Protein AF-A0A0F3PW25-F1 (afdb_monomer)

Foldseek 3Di:
DFEEPPPPGQAGAQAAQADADLVQLHHLAQRYYRRNPDDDDRHHRDYDHPVRSLVHHCDQHPSCPLHGNYPDTDPSRRVVNVVVVLVVDDPVVVVVVVVSNVSNCVVPPPPPPPDDDDDDPPPPPPDPPPDDDDDDDDDDDDDDDDDDDDDD

pLDDT: mean 71.79, std 21.56, range [29.5, 95.94]

Organism: NCBI:txid1359155

Sequence (152 aa):
MTNKNGDSGTRYAKYLEEAGTSSNAGTSLCGGKNLKTTDSNTGVEKGQVLHDFVSGTLSGGTKNWPTSSESTKENNNNAGKVAKDLTKLTPEEKTIVAGLLAKTIEGGEVVEIRAVSSTSVMVNACYDLLSEGLGVVPYACVGLGGNFVGGC

InterPro domains:
  IPR002566 Msp4/OMP-like [PF01617] (73-149)

Structure (mmCIF, N/CA/C/O backbone):
data_AF-A0A0F3PW25-F1
#
_entry.id   AF-A0A0F3PW25-F1
#
loop_
_atom_site.group_PDB
_atom_site.id
_atom_site.type_symbol
_atom_site.label_atom_id
_atom_site.label_alt_id
_atom_site.label_comp_id
_atom_site.label_asym_id
_atom_site.label_entity_id
_atom_site.label_seq_id
_atom_site.pdbx_PDB_ins_code
_atom_site.Cartn_x
_atom_site.Cartn_y
_atom_site.Cartn_z
_atom_site.occupancy
_atom_site.B_iso_or_equiv
_atom_site.auth_seq_id
_atom_site.auth_comp_id
_atom_site.auth_asym_id
_atom_site.auth_atom_id
_atom_site.pdbx_PDB_model_num
ATOM 1 N N . MET A 1 1 ? -3.968 5.828 -3.657 1.00 89.44 1 MET A N 1
ATOM 2 C CA . MET A 1 1 ? -3.458 5.124 -4.869 1.00 89.44 1 MET A CA 1
ATOM 3 C C . MET A 1 1 ? -1.930 5.144 -4.864 1.00 89.44 1 MET A C 1
ATOM 5 O O . MET A 1 1 ? -1.390 6.163 -4.443 1.00 89.44 1 MET A O 1
ATOM 9 N N . THR A 1 2 ? -1.232 4.077 -5.283 1.00 94.44 2 THR A N 1
ATOM 10 C CA . THR A 1 2 ? 0.244 4.077 -5.412 1.00 94.44 2 THR A CA 1
ATOM 11 C C . THR A 1 2 ? 0.717 5.030 -6.502 1.00 94.44 2 THR A C 1
ATOM 13 O O . THR A 1 2 ? -0.035 5.383 -7.409 1.00 94.44 2 THR A O 1
ATOM 16 N N . ASN A 1 3 ? 1.976 5.454 -6.409 1.00 94.88 3 ASN A N 1
ATOM 17 C CA . ASN A 1 3 ? 2.563 6.489 -7.253 1.00 94.88 3 ASN A CA 1
ATOM 18 C C . ASN A 1 3 ? 3.778 5.981 -8.038 1.00 94.88 3 ASN A C 1
ATOM 20 O O . ASN A 1 3 ? 4.379 4.949 -7.721 1.00 94.88 3 ASN A O 1
ATOM 24 N N . LYS A 1 4 ? 4.143 6.728 -9.079 1.00 94.75 4 LYS A N 1
ATOM 25 C CA . LYS A 1 4 ? 5.371 6.510 -9.849 1.00 94.75 4 LYS A CA 1
ATOM 26 C C . LYS A 1 4 ? 6.564 7.194 -9.177 1.00 94.75 4 LYS A C 1
ATOM 28 O O . LYS A 1 4 ? 6.390 8.003 -8.263 1.00 94.75 4 LYS A O 1
ATOM 33 N N . ASN A 1 5 ? 7.773 6.884 -9.638 1.00 91.19 5 ASN A N 1
ATOM 34 C CA . ASN A 1 5 ? 8.981 7.571 -9.188 1.00 91.19 5 ASN A CA 1
ATOM 35 C C . ASN A 1 5 ? 9.117 8.954 -9.853 1.00 91.19 5 ASN A C 1
ATOM 37 O O . ASN A 1 5 ? 9.846 9.113 -10.829 1.00 91.19 5 ASN A O 1
ATOM 41 N N . GLY A 1 6 ? 8.362 9.940 -9.365 1.00 85.12 6 GLY A N 1
ATOM 42 C CA . GLY A 1 6 ? 8.292 11.268 -9.986 1.00 85.12 6 GLY A CA 1
ATOM 43 C C . GLY A 1 6 ? 7.625 11.259 -11.369 1.00 85.12 6 GLY A C 1
ATOM 44 O O . GLY A 1 6 ? 7.041 10.255 -11.784 1.00 85.12 6 GLY A O 1
ATOM 45 N N . ASP A 1 7 ? 7.717 12.386 -12.077 1.00 80.31 7 ASP A N 1
ATOM 46 C CA . ASP A 1 7 ? 6.982 12.623 -13.331 1.00 80.31 7 ASP A CA 1
ATOM 47 C C . ASP A 1 7 ? 7.490 11.773 -14.505 1.00 80.31 7 ASP A C 1
ATOM 49 O O . ASP A 1 7 ? 6.708 11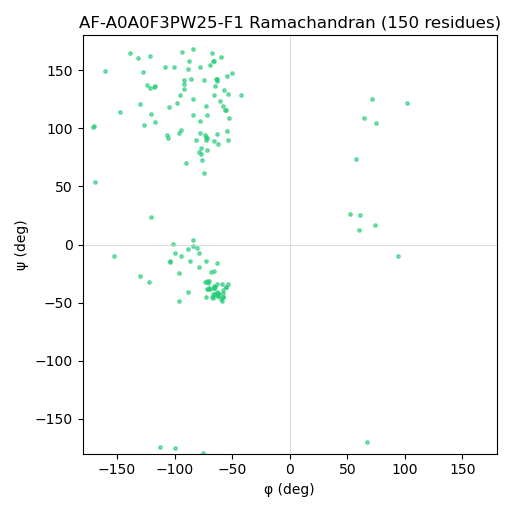.342 -15.352 1.00 80.31 7 ASP A O 1
ATOM 53 N N . SER A 1 8 ? 8.789 11.465 -14.524 1.00 78.75 8 SER A N 1
ATOM 54 C CA . SER A 1 8 ? 9.421 10.626 -15.553 1.00 78.75 8 SER A CA 1
ATOM 55 C C . SER A 1 8 ? 9.196 9.126 -15.341 1.00 78.75 8 SER A C 1
ATOM 57 O O . SER A 1 8 ? 9.586 8.314 -16.180 1.00 78.75 8 SER A O 1
ATOM 59 N N . GLY A 1 9 ? 8.600 8.732 -14.212 1.00 83.12 9 GLY A N 1
ATOM 60 C CA . GLY A 1 9 ? 8.294 7.339 -13.935 1.00 83.12 9 GLY A CA 1
ATOM 61 C C . GLY A 1 9 ? 7.267 6.791 -14.928 1.00 83.12 9 GLY A C 1
ATOM 62 O O . GLY A 1 9 ? 6.244 7.410 -15.221 1.00 83.12 9 GLY A O 1
ATOM 63 N N . THR A 1 10 ? 7.504 5.585 -15.428 1.00 90.38 10 THR A N 1
ATOM 64 C CA . THR A 1 10 ? 6.596 4.894 -16.358 1.00 90.38 10 THR A CA 1
ATOM 65 C C . THR A 1 10 ? 5.663 3.921 -15.640 1.00 90.38 10 THR A C 1
ATOM 67 O O . THR A 1 10 ? 4.563 3.673 -16.130 1.00 90.38 10 THR A O 1
ATOM 70 N N . ARG A 1 11 ? 6.055 3.416 -14.460 1.00 94.88 11 ARG A N 1
ATOM 71 C CA . ARG A 1 11 ? 5.311 2.401 -13.695 1.00 94.88 11 ARG A CA 1
ATOM 72 C C . ARG A 1 11 ? 5.055 2.822 -12.253 1.00 94.88 11 ARG A C 1
ATOM 74 O O . ARG A 1 11 ? 5.856 3.530 -11.639 1.00 94.88 11 ARG A O 1
ATOM 81 N N . TYR A 1 12 ? 3.936 2.363 -11.714 1.00 95.94 12 TYR A N 1
ATOM 82 C CA . TYR A 1 12 ? 3.510 2.607 -10.341 1.00 95.94 12 TYR A CA 1
ATOM 83 C C . TYR A 1 12 ? 4.075 1.554 -9.388 1.00 95.94 12 TYR A C 1
ATOM 85 O O . TYR A 1 12 ? 4.411 0.441 -9.801 1.00 95.94 12 TYR A O 1
ATOM 93 N N . ALA A 1 13 ? 4.154 1.905 -8.104 1.00 95.94 13 ALA A N 1
ATOM 94 C CA . ALA A 1 13 ? 4.544 0.959 -7.067 1.00 95.94 13 ALA A CA 1
ATOM 95 C C . ALA A 1 13 ? 3.529 -0.187 -6.957 1.00 95.94 13 ALA A C 1
ATOM 97 O O . ALA A 1 13 ? 2.318 0.049 -7.035 1.00 95.94 13 ALA A O 1
ATOM 98 N N . LYS A 1 14 ? 4.026 -1.397 -6.703 1.00 95.00 14 LYS A N 1
ATOM 99 C CA . LYS A 1 14 ? 3.211 -2.541 -6.281 1.00 95.00 14 LYS A CA 1
ATOM 100 C C . LYS A 1 14 ? 3.141 -2.615 -4.753 1.00 95.00 14 LYS A C 1
ATOM 102 O O . LYS A 1 14 ? 4.169 -2.532 -4.094 1.00 95.00 14 LYS A O 1
ATOM 107 N N . TYR A 1 15 ? 1.964 -2.817 -4.187 1.00 94.44 15 TYR A N 1
ATOM 108 C CA . TYR A 1 15 ? 1.797 -3.137 -2.779 1.00 94.44 15 TYR A CA 1
ATOM 109 C C . TYR A 1 15 ? 2.397 -4.502 -2.461 1.00 94.44 15 TYR A C 1
ATOM 111 O O . TYR A 1 15 ? 2.129 -5.492 -3.147 1.00 94.44 15 TYR A O 1
ATOM 119 N N . LEU A 1 16 ? 3.241 -4.520 -1.438 1.00 93.88 16 LEU A N 1
ATOM 120 C CA . LEU A 1 16 ? 3.939 -5.693 -0.935 1.00 93.88 16 LEU A CA 1
ATOM 121 C C . LEU A 1 16 ? 3.792 -5.757 0.585 1.00 93.88 16 LEU A C 1
ATOM 123 O O . LEU A 1 16 ? 3.521 -4.749 1.246 1.00 93.88 16 LEU A O 1
ATOM 127 N N . GLU A 1 17 ? 4.013 -6.945 1.139 1.00 92.00 17 GLU A N 1
ATOM 128 C CA . GLU A 1 17 ? 4.129 -7.120 2.585 1.00 92.00 17 GLU A CA 1
ATOM 129 C C . GLU A 1 17 ? 5.436 -6.546 3.138 1.00 92.00 17 GLU A C 1
ATOM 131 O O . GLU A 1 17 ? 5.485 -6.099 4.280 1.00 92.00 17 GLU A O 1
ATOM 136 N N . GLU A 1 18 ? 6.491 -6.576 2.329 1.00 92.19 18 GLU A N 1
ATOM 137 C CA . GLU A 1 18 ? 7.817 -6.091 2.687 1.00 92.19 18 GLU A CA 1
ATOM 138 C C . GLU A 1 18 ? 8.014 -4.633 2.261 1.00 92.19 18 GLU A C 1
ATOM 140 O O . GLU A 1 18 ? 7.271 -4.088 1.438 1.00 92.19 18 GLU A O 1
ATOM 145 N N . ALA A 1 19 ? 9.062 -4.008 2.797 1.00 92.94 19 ALA A N 1
ATOM 146 C CA . ALA A 1 19 ? 9.474 -2.668 2.401 1.00 92.94 19 ALA A CA 1
ATOM 147 C C . ALA A 1 19 ? 9.696 -2.550 0.883 1.00 92.94 19 ALA A C 1
ATOM 149 O O . ALA A 1 19 ? 10.201 -3.465 0.212 1.00 92.94 19 ALA A O 1
ATOM 150 N N . GLY A 1 20 ? 9.370 -1.378 0.343 1.00 93.19 20 GLY A N 1
ATOM 151 C CA . GLY A 1 20 ? 9.738 -1.033 -1.017 1.00 93.19 20 GLY A CA 1
ATOM 152 C C . GLY A 1 20 ? 11.252 -0.954 -1.170 1.00 93.19 20 GLY A C 1
ATOM 153 O O . GLY A 1 20 ? 11.965 -0.469 -0.293 1.00 93.19 20 GLY A O 1
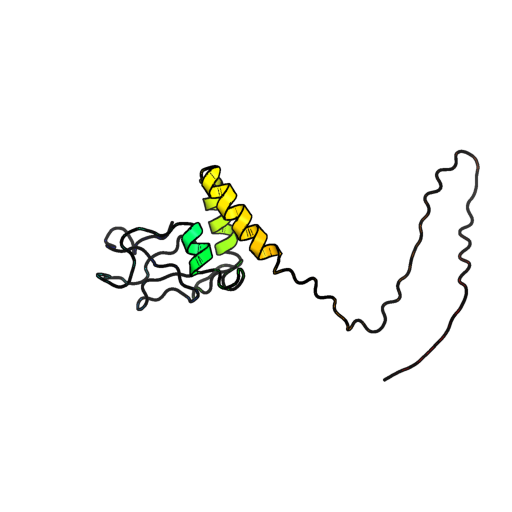ATOM 154 N N . THR A 1 21 ? 11.763 -1.396 -2.314 1.00 92.81 21 THR A N 1
ATOM 155 C CA . THR A 1 21 ? 13.173 -1.236 -2.688 1.00 92.81 21 THR A CA 1
ATOM 156 C C . THR A 1 21 ? 13.299 -0.859 -4.159 1.00 92.81 21 THR A C 1
ATOM 158 O O . THR A 1 21 ? 12.376 -1.038 -4.959 1.00 92.81 21 THR A O 1
ATOM 161 N N . SER A 1 22 ? 14.477 -0.376 -4.549 1.00 90.88 22 SER A N 1
ATOM 162 C CA . SER A 1 22 ? 14.815 -0.142 -5.957 1.00 90.88 22 SER A CA 1
ATOM 163 C C . SER A 1 22 ? 14.840 -1.429 -6.796 1.00 90.88 22 SER A C 1
ATOM 165 O O . SER A 1 22 ? 14.769 -1.351 -8.022 1.00 90.88 22 SER A O 1
ATOM 167 N N . SER A 1 23 ? 14.894 -2.605 -6.161 1.00 91.88 23 SER A N 1
ATOM 168 C CA . SER A 1 23 ? 14.885 -3.906 -6.838 1.00 91.88 23 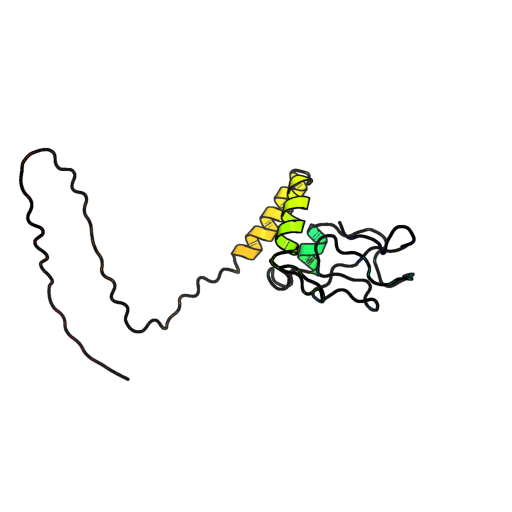SER A CA 1
ATOM 169 C C . SER A 1 23 ? 13.476 -4.440 -7.082 1.00 91.88 23 SER A C 1
ATOM 171 O O . SER A 1 23 ? 13.216 -4.987 -8.150 1.00 91.88 23 SER A O 1
ATOM 173 N N . ASN A 1 24 ? 12.566 -4.288 -6.113 1.00 93.31 24 ASN A N 1
ATOM 174 C CA . ASN A 1 24 ? 11.218 -4.869 -6.179 1.00 93.31 24 ASN A CA 1
ATOM 175 C C . ASN A 1 24 ? 10.147 -3.910 -6.726 1.00 93.31 24 ASN A C 1
ATOM 177 O O . ASN A 1 24 ? 9.032 -4.355 -6.986 1.00 93.31 24 ASN A O 1
ATOM 181 N N . ALA A 1 25 ? 10.476 -2.620 -6.899 1.00 93.81 25 ALA A N 1
ATOM 182 C CA . ALA A 1 25 ? 9.560 -1.587 -7.392 1.00 93.81 25 ALA A CA 1
ATOM 183 C C . ALA A 1 25 ? 8.227 -1.511 -6.613 1.00 93.81 25 ALA A C 1
ATOM 185 O O . ALA A 1 25 ? 7.193 -1.102 -7.149 1.00 93.81 25 ALA A O 1
ATOM 186 N N . GLY A 1 26 ? 8.237 -1.936 -5.350 1.00 94.25 26 GLY A N 1
ATOM 187 C CA . GLY A 1 26 ? 7.050 -2.036 -4.517 1.00 94.25 26 GLY A CA 1
ATOM 188 C C . GLY A 1 26 ? 7.030 -1.057 -3.354 1.00 94.25 26 GLY A C 1
ATOM 189 O O . GLY A 1 26 ? 7.884 -0.178 -3.248 1.00 94.25 26 GLY A O 1
ATOM 190 N N . THR A 1 27 ? 6.025 -1.203 -2.496 1.00 95.06 27 THR A N 1
ATOM 191 C CA . THR A 1 27 ? 5.866 -0.441 -1.259 1.00 95.06 27 THR A CA 1
ATOM 192 C C . THR A 1 27 ? 4.917 -1.143 -0.284 1.00 95.06 27 THR A C 1
ATOM 194 O O . THR A 1 27 ? 3.956 -1.792 -0.688 1.00 95.06 27 THR A O 1
ATOM 197 N N . SER A 1 28 ? 5.160 -0.956 1.006 1.00 94.38 28 SER A N 1
ATOM 198 C CA . SER A 1 28 ? 4.262 -1.281 2.122 1.00 94.38 28 SER A CA 1
ATOM 199 C C . SER A 1 28 ? 3.541 -0.038 2.675 1.00 94.38 28 SER A C 1
ATOM 201 O O . SER A 1 28 ? 2.785 -0.118 3.646 1.00 94.38 28 SER A O 1
ATOM 203 N N . LEU A 1 29 ? 3.790 1.138 2.091 1.00 94.62 29 LEU A N 1
ATOM 204 C CA . LEU A 1 29 ? 3.193 2.412 2.483 1.00 94.62 29 LEU A CA 1
ATOM 205 C C . LEU A 1 29 ? 1.968 2.714 1.619 1.00 94.62 29 LEU A C 1
ATOM 207 O O . LEU A 1 29 ? 2.068 2.749 0.394 1.00 94.62 29 LEU A O 1
ATOM 211 N N . CYS A 1 30 ? 0.833 3.034 2.237 1.00 92.75 30 CYS A N 1
ATOM 212 C CA . CYS A 1 30 ? -0.363 3.502 1.546 1.00 92.75 30 CYS A CA 1
ATOM 213 C C . CYS A 1 30 ? -0.047 4.766 0.731 1.00 92.75 30 CYS A C 1
ATOM 215 O O . CYS A 1 30 ? 0.364 5.803 1.263 1.00 92.75 30 CYS A O 1
ATOM 217 N N . GLY A 1 31 ? -0.231 4.667 -0.586 1.00 92.94 31 GLY A N 1
ATOM 218 C CA . GLY A 1 31 ? 0.133 5.718 -1.534 1.00 92.94 31 GLY A CA 1
ATOM 219 C C . GLY A 1 31 ? 1.637 5.863 -1.782 1.00 92.94 31 GLY A C 1
ATOM 220 O O . GLY A 1 31 ? 2.075 6.890 -2.307 1.00 92.94 31 GLY A O 1
ATOM 221 N N . GLY A 1 32 ? 2.431 4.857 -1.416 1.00 94.00 32 GLY A N 1
ATOM 222 C CA . GLY A 1 32 ? 3.863 4.802 -1.674 1.00 94.00 32 GLY A CA 1
ATOM 223 C C . GLY A 1 32 ? 4.195 4.854 -3.166 1.00 94.00 32 GLY A C 1
ATOM 224 O O . GLY A 1 32 ? 3.348 4.632 -4.038 1.00 94.00 32 GLY A O 1
ATOM 225 N N . LYS A 1 33 ? 5.448 5.200 -3.456 1.00 94.31 33 LYS A N 1
ATOM 226 C CA . LYS A 1 33 ? 5.957 5.394 -4.81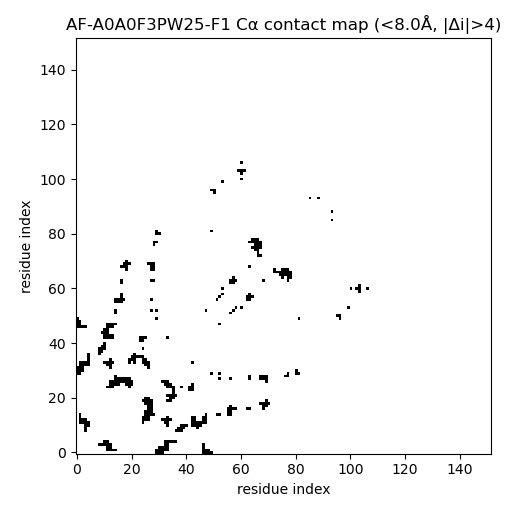6 1.00 94.31 33 LYS A CA 1
ATOM 227 C C . LYS A 1 33 ? 6.893 4.265 -5.220 1.00 94.31 33 LYS A C 1
ATOM 229 O O . LYS A 1 33 ? 7.552 3.673 -4.373 1.00 94.31 33 LYS A O 1
ATOM 234 N N . ASN A 1 34 ? 6.974 4.012 -6.521 1.00 94.94 34 ASN A N 1
ATOM 235 C CA . ASN A 1 34 ? 7.969 3.104 -7.069 1.00 94.94 34 ASN A CA 1
ATOM 236 C C . ASN A 1 34 ? 9.369 3.645 -6.730 1.00 94.94 34 ASN A C 1
ATOM 238 O O . ASN A 1 34 ? 9.669 4.793 -7.046 1.00 94.94 34 ASN A O 1
ATOM 242 N N . LEU A 1 35 ? 10.204 2.855 -6.054 1.00 90.81 35 LEU A N 1
ATOM 243 C CA . LEU A 1 35 ? 11.557 3.277 -5.668 1.00 90.81 35 LEU A CA 1
ATOM 244 C C . LEU A 1 35 ? 12.612 2.975 -6.737 1.00 90.81 35 LEU A C 1
ATOM 246 O O . LEU A 1 35 ? 13.776 3.342 -6.583 1.00 90.81 35 LEU A O 1
ATOM 250 N N . LYS A 1 36 ? 12.228 2.319 -7.833 1.00 91.38 36 LYS A N 1
ATOM 251 C CA . LYS A 1 36 ? 13.112 2.047 -8.960 1.00 91.38 36 LYS A CA 1
ATOM 252 C C . LYS A 1 36 ? 13.150 3.264 -9.886 1.00 91.38 36 LYS A C 1
ATOM 254 O O . LYS A 1 36 ? 12.114 3.767 -10.314 1.00 91.38 36 LYS A O 1
ATOM 259 N N . THR A 1 37 ? 14.347 3.782 -10.164 1.00 85.25 37 THR A N 1
ATOM 260 C CA . THR A 1 37 ? 14.546 4.993 -10.989 1.00 85.25 37 THR A CA 1
ATOM 261 C C . THR A 1 37 ? 14.145 4.774 -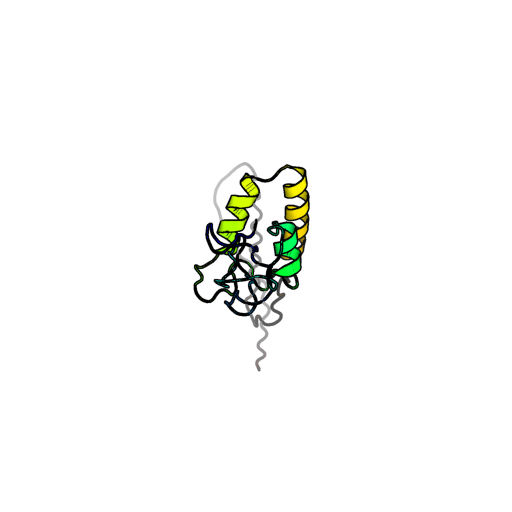12.442 1.00 85.25 37 THR A C 1
ATOM 263 O O . THR A 1 37 ? 13.481 5.613 -13.041 1.00 85.25 37 THR A O 1
ATOM 266 N N . THR A 1 38 ? 14.507 3.619 -12.998 1.00 87.38 38 THR A N 1
ATOM 267 C CA . THR A 1 38 ? 14.143 3.223 -14.358 1.00 87.38 38 THR A CA 1
ATOM 268 C C . THR A 1 38 ? 13.477 1.864 -14.285 1.00 87.38 38 THR A C 1
ATOM 270 O O . THR A 1 38 ? 14.135 0.843 -14.085 1.00 87.38 38 THR A O 1
ATOM 273 N N . ASP A 1 39 ? 12.154 1.858 -14.397 1.00 89.94 39 ASP A N 1
ATOM 274 C CA . ASP A 1 39 ? 11.363 0.642 -14.300 1.00 89.94 39 ASP A CA 1
ATOM 275 C C . ASP A 1 39 ? 10.567 0.394 -15.575 1.00 89.94 39 ASP A C 1
ATOM 277 O O . ASP A 1 39 ? 9.639 1.127 -15.897 1.00 89.94 39 ASP A O 1
ATOM 281 N N . SER A 1 40 ? 10.916 -0.659 -16.304 1.00 88.62 40 SER A N 1
ATOM 282 C CA . SER A 1 40 ? 10.201 -1.069 -17.510 1.00 88.62 40 SER A CA 1
ATOM 283 C C . SER A 1 40 ? 9.300 -2.284 -17.294 1.00 88.62 40 SER A C 1
ATOM 285 O O . SER A 1 40 ? 8.434 -2.525 -18.132 1.00 88.62 40 SER A O 1
ATOM 287 N N . ASN A 1 41 ? 9.448 -3.027 -16.189 1.00 91.50 41 ASN A N 1
ATOM 288 C CA . ASN A 1 41 ? 8.844 -4.360 -16.071 1.00 91.50 41 ASN A CA 1
ATOM 289 C C . ASN A 1 41 ? 8.502 -4.849 -14.654 1.00 91.50 41 ASN A C 1
ATOM 291 O O . ASN A 1 41 ? 7.878 -5.898 -14.536 1.00 91.50 41 ASN A O 1
ATOM 295 N N . THR A 1 42 ? 8.930 -4.173 -13.589 1.00 94.19 42 THR A N 1
ATOM 296 C CA . THR A 1 42 ? 8.826 -4.713 -12.222 1.00 94.19 42 THR A CA 1
ATOM 297 C C . THR A 1 42 ? 7.576 -4.202 -11.509 1.00 94.19 42 THR A C 1
ATOM 299 O O . THR A 1 42 ? 6.813 -4.982 -10.942 1.00 94.19 42 THR A O 1
ATOM 302 N N . GLY A 1 43 ? 7.343 -2.892 -11.562 1.00 94.12 43 GLY A N 1
ATOM 303 C CA . GLY A 1 43 ? 6.141 -2.245 -11.059 1.00 94.12 43 GLY A CA 1
ATOM 304 C C . GLY A 1 43 ? 4.930 -2.459 -11.968 1.00 94.12 43 GLY A C 1
ATOM 305 O O . GLY A 1 43 ? 4.987 -3.094 -13.027 1.00 94.12 43 GLY A O 1
ATOM 306 N N . VAL A 1 44 ? 3.804 -1.881 -11.569 1.00 95.31 44 VAL A N 1
ATOM 307 C CA . VAL A 1 44 ? 2.500 -2.089 -12.217 1.00 95.31 44 VAL A CA 1
ATOM 308 C C . VAL A 1 44 ? 2.125 -0.934 -13.153 1.00 95.31 44 VAL A C 1
ATOM 310 O O . VAL A 1 44 ? 2.569 0.201 -12.982 1.00 95.31 44 VAL A O 1
ATOM 313 N N . GLU A 1 45 ? 1.308 -1.217 -14.172 1.00 93.56 45 GLU A N 1
ATOM 314 C CA . GLU A 1 45 ? 0.907 -0.228 -15.200 1.00 93.56 45 GLU A CA 1
ATOM 315 C C . GLU A 1 45 ? -0.098 0.790 -14.692 1.00 93.56 45 GLU A C 1
ATOM 317 O O . GLU A 1 45 ? -0.092 1.945 -15.113 1.00 93.56 45 GLU A O 1
ATOM 322 N N . LYS A 1 46 ? -0.956 0.358 -13.771 1.00 94.12 46 LYS A N 1
ATOM 323 C CA . LYS A 1 46 ? -1.969 1.183 -13.125 1.00 94.12 46 LYS A CA 1
ATOM 324 C C . LYS A 1 46 ? -1.665 1.232 -11.639 1.00 94.12 46 LYS A C 1
ATOM 326 O O . LYS A 1 46 ? -1.329 0.208 -11.049 1.00 94.12 46 LYS A O 1
ATOM 331 N N . GLY A 1 47 ? -1.768 2.418 -11.048 1.00 93.38 47 GLY A N 1
ATOM 332 C CA . GLY A 1 47 ? -1.575 2.568 -9.612 1.00 93.38 47 GLY A CA 1
ATOM 333 C C . GLY A 1 47 ? -2.634 1.795 -8.837 1.00 93.38 47 GLY A C 1
ATOM 334 O O . GLY A 1 47 ? -3.804 1.750 -9.215 1.00 93.38 47 GLY A O 1
ATOM 335 N N . GLN A 1 48 ? -2.195 1.182 -7.751 1.00 93.19 48 GLN A N 1
ATOM 336 C CA . GLN A 1 48 ? -3.012 0.328 -6.910 1.00 93.19 48 GLN A CA 1
ATOM 337 C C . GLN A 1 48 ? -3.766 1.145 -5.865 1.00 93.19 48 GLN A C 1
ATOM 339 O O . GLN A 1 48 ? -3.248 2.131 -5.328 1.00 93.19 48 GLN A O 1
ATOM 344 N N . VAL A 1 49 ? -5.003 0.759 -5.583 1.00 89.44 49 VAL A N 1
ATOM 345 C CA . VAL A 1 49 ? -5.934 1.498 -4.717 1.00 89.44 49 VAL A CA 1
ATOM 346 C C . VAL A 1 49 ? -5.986 0.903 -3.309 1.00 89.44 49 VAL A C 1
ATOM 348 O O . VAL A 1 49 ? -5.202 0.023 -2.962 1.00 89.44 49 VAL A O 1
ATOM 351 N N . LEU A 1 50 ? -6.868 1.419 -2.449 1.00 86.38 50 LEU A N 1
ATOM 352 C CA . LEU A 1 50 ? -6.913 1.011 -1.043 1.00 86.38 50 LEU A CA 1
ATOM 353 C C . LEU A 1 50 ? -7.276 -0.474 -0.860 1.00 86.38 50 LEU A C 1
ATOM 355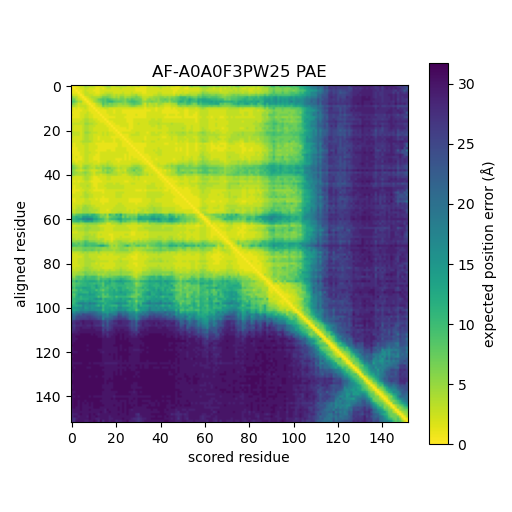 O O . LEU A 1 50 ? -6.728 -1.123 0.023 1.00 86.38 50 LEU A O 1
ATOM 359 N N . HIS A 1 51 ? -8.122 -1.037 -1.726 1.00 83.69 51 HIS A N 1
ATOM 360 C CA . HIS A 1 51 ? -8.394 -2.479 -1.742 1.00 83.69 51 HIS A CA 1
ATOM 361 C C . HIS A 1 51 ? -7.114 -3.308 -1.962 1.00 83.69 51 HIS A C 1
ATOM 363 O O . HIS A 1 51 ? -6.849 -4.265 -1.234 1.00 83.69 51 HIS A O 1
ATOM 369 N N . ASP A 1 52 ? -6.279 -2.900 -2.919 1.00 89.81 52 ASP A N 1
ATOM 370 C CA . ASP A 1 52 ? -5.026 -3.591 -3.223 1.00 89.81 52 ASP A CA 1
ATOM 371 C C . ASP A 1 52 ? -4.040 -3.503 -2.054 1.00 89.81 52 ASP A C 1
ATOM 373 O O . ASP A 1 52 ? -3.366 -4.484 -1.756 1.00 89.81 52 ASP A O 1
ATOM 377 N N . PHE A 1 53 ? -4.000 -2.363 -1.354 1.00 89.12 53 PHE A N 1
ATOM 378 C CA . PHE A 1 53 ? -3.211 -2.196 -0.129 1.00 89.12 53 PHE A CA 1
ATOM 379 C C . PHE A 1 53 ? -3.623 -3.207 0.941 1.00 89.12 53 PHE A C 1
ATOM 381 O O . PHE A 1 53 ? -2.774 -3.896 1.502 1.00 89.12 53 PHE A O 1
ATOM 388 N N . VAL A 1 54 ? -4.925 -3.346 1.199 1.00 84.69 54 VAL A N 1
ATOM 389 C CA . VAL A 1 54 ? -5.404 -4.333 2.173 1.00 84.69 54 VAL A CA 1
ATOM 390 C C . VAL A 1 54 ? -4.989 -5.743 1.750 1.00 84.69 54 VAL A C 1
ATOM 392 O O . VAL A 1 54 ? -4.445 -6.484 2.560 1.00 84.69 54 VAL A O 1
ATOM 395 N N . SER A 1 55 ? -5.181 -6.099 0.479 1.00 85.50 55 SER A N 1
ATOM 396 C CA . SER A 1 55 ? -4.876 -7.451 -0.006 1.00 85.50 55 SER A CA 1
ATOM 397 C C . SER A 1 55 ? -3.378 -7.781 -0.069 1.00 85.50 55 SER A C 1
ATOM 399 O O . SER A 1 55 ? -2.990 -8.913 0.200 1.00 85.50 55 SER A O 1
ATOM 401 N N . GLY A 1 56 ? -2.538 -6.813 -0.445 1.00 87.00 56 GLY A N 1
ATOM 402 C CA . GLY A 1 56 ? -1.129 -7.032 -0.780 1.00 87.00 56 GLY A CA 1
ATOM 403 C C . GLY A 1 56 ? -0.144 -6.589 0.297 1.00 87.00 56 GLY A C 1
ATOM 404 O O . GLY A 1 56 ? 1.020 -6.977 0.242 1.00 87.00 56 GLY A O 1
ATOM 405 N N . THR A 1 57 ? -0.591 -5.785 1.264 1.00 89.50 57 THR A N 1
ATOM 406 C CA . THR A 1 57 ? 0.265 -5.205 2.308 1.00 89.50 57 THR A CA 1
ATOM 407 C C . THR A 1 57 ? -0.199 -5.569 3.717 1.00 89.50 57 THR A C 1
ATOM 409 O O . THR A 1 57 ? 0.645 -5.758 4.597 1.00 89.50 57 THR A O 1
ATOM 412 N N . LEU A 1 58 ? -1.504 -5.733 3.960 1.00 84.31 58 LEU A N 1
ATOM 413 C CA . LEU A 1 58 ? -2.028 -6.180 5.256 1.00 84.31 58 LEU A CA 1
ATOM 414 C C . LEU A 1 58 ? -2.135 -7.711 5.306 1.00 84.31 58 LEU A C 1
ATOM 416 O O . LEU A 1 58 ? -3.227 -8.273 5.335 1.00 84.31 58 LEU A O 1
ATOM 420 N N . SER A 1 59 ? -0.986 -8.395 5.342 1.00 74.06 59 SER A N 1
ATOM 421 C CA . SER A 1 59 ? -0.928 -9.850 5.552 1.00 74.06 59 SER A CA 1
ATOM 422 C C . SER A 1 59 ? -1.646 -10.227 6.849 1.00 74.06 59 SER A C 1
ATOM 424 O O . SER A 1 59 ? -1.270 -9.744 7.922 1.00 74.06 59 SER A O 1
ATOM 426 N N . GLY A 1 60 ? -2.736 -10.994 6.748 1.00 64.88 60 GLY A N 1
ATOM 427 C CA . GLY A 1 60 ? -3.583 -11.350 7.895 1.00 64.88 60 GLY A CA 1
ATOM 428 C C . GLY A 1 60 ? -4.218 -10.156 8.627 1.00 64.88 60 GLY A C 1
ATOM 429 O O . GLY A 1 60 ? -4.737 -10.329 9.722 1.00 64.88 60 GLY A O 1
ATOM 430 N N . GLY A 1 61 ? -4.176 -8.951 8.046 1.00 66.88 61 GLY A N 1
ATOM 431 C CA . GLY A 1 61 ? -4.769 -7.737 8.604 1.00 66.88 61 GLY A CA 1
ATOM 432 C C . GLY A 1 61 ? -3.848 -6.834 9.437 1.00 66.88 61 GLY A C 1
ATOM 433 O O . GLY A 1 61 ? -4.248 -5.709 9.721 1.00 66.88 61 GLY A O 1
ATOM 434 N N . THR A 1 62 ? -2.628 -7.252 9.806 1.00 73.50 62 THR A N 1
ATOM 435 C CA . THR A 1 62 ? -1.852 -6.537 10.853 1.00 73.50 62 THR A CA 1
ATOM 436 C C . THR A 1 62 ? -0.408 -6.171 10.497 1.00 73.50 62 THR A C 1
ATOM 438 O O . THR A 1 62 ? 0.091 -5.169 10.998 1.00 73.50 62 THR A O 1
ATOM 441 N N . LYS A 1 63 ? 0.273 -6.902 9.603 1.00 82.94 63 LYS A N 1
ATOM 442 C CA . LYS A 1 63 ? 1.738 -6.784 9.384 1.00 82.94 63 LYS A CA 1
ATOM 443 C C . LYS A 1 63 ? 2.262 -5.367 9.082 1.00 82.94 63 LYS A C 1
ATOM 445 O O . LYS A 1 63 ? 3.361 -5.022 9.496 1.00 82.94 63 LYS A O 1
ATOM 450 N N . ASN A 1 64 ? 1.488 -4.543 8.379 1.00 88.62 64 ASN A N 1
ATOM 451 C CA . ASN A 1 64 ? 1.852 -3.164 8.018 1.00 88.62 64 ASN A CA 1
ATOM 452 C C . ASN A 1 64 ? 0.861 -2.131 8.576 1.00 88.62 64 ASN A C 1
ATOM 454 O O . ASN A 1 64 ? 0.706 -1.031 8.032 1.00 88.62 64 ASN A O 1
ATOM 458 N N . TRP A 1 65 ? 0.162 -2.496 9.650 1.00 88.12 65 TRP A N 1
ATOM 459 C CA . TRP A 1 65 ? -0.800 -1.647 10.333 1.00 88.12 65 TRP A CA 1
ATOM 460 C C . TRP A 1 65 ? -0.406 -1.456 11.804 1.00 88.12 65 TRP A C 1
ATOM 462 O O . TRP A 1 65 ? -0.058 -2.430 12.464 1.00 88.12 65 TRP A O 1
ATOM 472 N N . PRO A 1 66 ? -0.451 -0.227 12.356 1.00 88.25 66 PRO A N 1
ATOM 473 C CA . PRO A 1 66 ? -0.725 1.062 11.703 1.00 88.25 66 PRO A CA 1
ATOM 474 C C . PRO A 1 66 ? 0.489 1.663 10.973 1.00 88.25 66 PRO A C 1
ATOM 476 O O . PRO A 1 66 ? 0.374 2.734 10.370 1.00 88.25 66 PRO A O 1
ATOM 479 N N . THR A 1 67 ? 1.652 1.014 11.049 1.00 90.31 67 THR A N 1
ATOM 480 C CA . THR A 1 67 ? 2.930 1.525 10.536 1.00 90.31 67 THR A CA 1
ATOM 481 C C . THR A 1 67 ? 3.470 0.606 9.441 1.00 90.31 67 THR A C 1
ATOM 483 O O . THR A 1 67 ? 3.461 -0.611 9.595 1.00 90.31 67 THR A O 1
ATOM 486 N N . SER A 1 68 ? 3.957 1.180 8.340 1.00 92.81 68 SER A N 1
ATOM 487 C CA . SER A 1 68 ? 4.549 0.434 7.222 1.00 92.81 68 SER A CA 1
ATOM 488 C C . SER A 1 68 ? 5.873 -0.244 7.590 1.00 92.81 68 SER A C 1
ATOM 490 O O . SER A 1 68 ? 6.566 0.182 8.516 1.00 92.81 68 SER A O 1
ATOM 492 N N . SER A 1 69 ? 6.323 -1.181 6.763 1.00 92.31 69 SER A N 1
ATOM 493 C CA . SER A 1 69 ? 7.654 -1.789 6.869 1.00 92.31 69 SER A CA 1
ATOM 494 C C . SER A 1 69 ? 8.772 -0.991 6.188 1.00 92.31 69 SER A C 1
ATOM 496 O O . SER A 1 69 ? 9.926 -1.389 6.294 1.00 92.31 69 SER A O 1
ATOM 498 N N . GLU A 1 70 ? 8.470 0.149 5.552 1.00 91.50 70 GLU A N 1
ATOM 499 C CA . GLU A 1 70 ? 9.469 1.013 4.898 1.00 91.50 70 GLU A CA 1
ATOM 500 C C . GLU A 1 70 ? 10.674 1.361 5.790 1.00 91.50 70 GLU A C 1
ATOM 502 O O . GLU A 1 70 ? 10.551 1.517 7.008 1.00 91.50 70 GLU A O 1
ATOM 507 N N . SER A 1 71 ? 11.841 1.528 5.162 1.00 84.19 71 SER A N 1
ATOM 508 C CA . SER A 1 71 ? 13.101 1.849 5.849 1.00 84.19 71 SER A CA 1
ATOM 509 C C . SER A 1 71 ? 13.060 3.209 6.548 1.00 84.19 71 SER A C 1
ATOM 511 O O . SER A 1 71 ? 13.524 3.346 7.677 1.00 84.19 71 SER A O 1
ATOM 513 N N . THR A 1 72 ? 12.460 4.208 5.901 1.00 82.81 72 THR A N 1
ATOM 514 C CA . THR A 1 72 ? 12.194 5.533 6.469 1.00 82.81 72 THR A CA 1
ATOM 515 C C . THR A 1 72 ? 10.704 5.658 6.765 1.00 82.81 72 THR A C 1
ATOM 517 O O . THR A 1 72 ? 9.913 5.996 5.880 1.00 82.81 72 THR A O 1
ATOM 520 N N . LYS A 1 73 ? 10.313 5.358 8.005 1.00 84.75 73 LYS A N 1
ATOM 521 C CA . LYS A 1 73 ? 8.917 5.377 8.452 1.00 84.75 73 LYS A CA 1
ATOM 522 C C . LYS A 1 73 ? 8.719 6.293 9.649 1.00 84.75 73 LYS A C 1
ATOM 524 O O . LYS A 1 73 ? 9.506 6.292 10.588 1.00 84.75 73 LYS A O 1
ATOM 529 N N . GLU A 1 74 ? 7.631 7.045 9.601 1.00 87.62 74 GLU A N 1
ATOM 530 C CA . GLU A 1 74 ? 7.078 7.730 10.763 1.00 87.62 74 GLU A CA 1
ATOM 531 C C . GLU A 1 74 ? 6.102 6.789 11.475 1.00 87.62 74 GLU A C 1
ATOM 533 O O . GLU A 1 74 ? 5.459 5.951 10.831 1.00 87.62 74 GLU A O 1
ATOM 538 N N . ASN A 1 75 ? 5.959 6.942 12.792 1.00 86.12 75 ASN A N 1
ATOM 539 C CA . ASN A 1 75 ? 4.974 6.178 13.553 1.00 86.12 75 ASN A CA 1
ATOM 540 C C . ASN A 1 75 ? 3.568 6.403 12.983 1.00 86.12 75 ASN A C 1
ATOM 542 O O . ASN A 1 75 ? 3.153 7.540 12.758 1.00 86.12 75 ASN A O 1
ATOM 546 N N . ASN A 1 76 ? 2.824 5.313 12.785 1.00 85.44 76 ASN A N 1
ATOM 547 C CA . ASN A 1 76 ? 1.440 5.316 12.300 1.00 85.44 76 ASN A CA 1
ATOM 548 C C . ASN A 1 76 ? 1.257 5.938 10.901 1.00 85.44 76 ASN A C 1
ATOM 550 O O . ASN A 1 76 ? 0.174 6.429 10.567 1.00 85.44 76 ASN A O 1
ATOM 554 N N . ASN A 1 77 ? 2.300 5.934 10.066 1.00 90.19 77 ASN A N 1
ATOM 555 C CA . ASN A 1 77 ? 2.254 6.541 8.736 1.00 90.19 77 ASN A CA 1
ATOM 556 C C . ASN A 1 77 ? 1.147 5.962 7.833 1.00 90.19 77 ASN A C 1
ATOM 558 O O . ASN A 1 77 ? 0.476 6.726 7.136 1.00 90.19 77 ASN A O 1
ATOM 562 N N . ASN A 1 78 ? 0.902 4.649 7.875 1.00 90.00 78 ASN A N 1
ATOM 563 C CA . ASN A 1 78 ? -0.178 4.015 7.122 1.00 90.00 78 ASN A CA 1
ATOM 564 C C . ASN A 1 78 ? -1.543 4.447 7.651 1.00 90.00 78 ASN A C 1
ATOM 566 O O . ASN A 1 78 ? -2.382 4.847 6.849 1.00 90.00 78 ASN A O 1
ATOM 570 N N . ALA A 1 79 ? -1.750 4.476 8.969 1.00 88.31 79 ALA A N 1
ATOM 571 C CA . ALA A 1 79 ? -3.003 4.965 9.545 1.00 88.31 79 ALA A CA 1
ATOM 572 C C . ALA A 1 79 ? -3.307 6.415 9.128 1.00 88.31 79 ALA A C 1
ATOM 574 O O . ALA A 1 79 ? -4.415 6.713 8.678 1.00 88.31 79 ALA A O 1
ATOM 575 N N . GLY A 1 80 ? -2.313 7.307 9.177 1.00 86.44 80 GLY A N 1
ATOM 576 C CA . GLY A 1 80 ? -2.479 8.700 8.750 1.00 86.44 80 GLY A CA 1
ATOM 577 C C . GLY A 1 80 ? -2.768 8.855 7.251 1.00 86.44 80 GLY A C 1
ATOM 578 O O . GLY A 1 80 ? -3.551 9.721 6.854 1.00 86.44 80 GLY A O 1
ATOM 579 N N . LYS A 1 81 ? -2.156 8.024 6.398 1.00 89.31 81 LYS A N 1
ATOM 580 C CA . LYS A 1 81 ? -2.387 8.027 4.942 1.00 89.31 81 LYS A CA 1
ATOM 581 C C . LYS A 1 81 ? -3.750 7.441 4.582 1.00 89.31 81 LYS A C 1
ATOM 583 O O . LYS A 1 81 ? -4.475 8.057 3.807 1.00 89.31 81 LYS A O 1
ATOM 588 N N . VAL A 1 82 ? -4.122 6.316 5.190 1.00 86.12 82 VAL A N 1
ATOM 589 C CA . VAL A 1 82 ? -5.429 5.677 4.996 1.00 86.12 82 VAL A CA 1
ATOM 590 C C . VAL A 1 82 ? -6.550 6.604 5.458 1.00 86.12 82 VAL A C 1
ATOM 592 O O . VAL A 1 82 ? -7.500 6.797 4.710 1.00 86.12 82 VAL A O 1
ATOM 595 N N . ALA A 1 83 ? -6.425 7.268 6.612 1.00 84.50 83 ALA A N 1
ATOM 596 C CA . ALA A 1 83 ? -7.423 8.236 7.077 1.00 84.50 83 ALA A CA 1
ATOM 597 C C . ALA A 1 83 ? -7.639 9.386 6.077 1.00 84.50 83 ALA A C 1
ATOM 599 O O . ALA A 1 83 ? -8.775 9.773 5.800 1.00 84.50 83 ALA A O 1
ATOM 600 N N . LYS A 1 84 ? -6.557 9.903 5.482 1.00 82.69 84 LYS A N 1
ATOM 601 C CA . LYS A 1 84 ? -6.641 10.933 4.435 1.00 82.69 84 LYS A CA 1
ATOM 602 C C . LYS A 1 84 ? -7.335 10.408 3.179 1.00 82.69 84 LYS A C 1
ATOM 604 O O . LYS A 1 84 ? -8.185 11.107 2.631 1.00 82.69 84 LYS A O 1
ATOM 609 N N . ASP A 1 85 ? -7.013 9.198 2.739 1.00 80.12 85 ASP A N 1
ATOM 610 C CA . ASP A 1 85 ? -7.624 8.618 1.541 1.00 80.12 85 ASP A CA 1
ATOM 611 C C . ASP A 1 85 ? -9.110 8.285 1.772 1.00 80.12 85 ASP A C 1
ATOM 613 O O . ASP A 1 85 ? -9.931 8.609 0.918 1.00 80.12 85 ASP A O 1
ATOM 617 N N . LEU A 1 86 ? -9.493 7.791 2.956 1.00 79.00 86 LEU A N 1
ATOM 618 C CA . LEU A 1 86 ? -10.886 7.503 3.333 1.00 79.00 86 LEU A CA 1
ATOM 619 C C . LEU A 1 86 ? -11.814 8.714 3.186 1.00 79.00 86 LEU A C 1
ATOM 621 O O . LEU A 1 86 ? -12.960 8.565 2.765 1.00 79.00 86 LEU A O 1
ATOM 625 N N . THR A 1 87 ? -11.334 9.923 3.488 1.00 76.88 87 THR A N 1
ATOM 626 C CA . THR A 1 87 ? -12.147 11.143 3.320 1.00 76.88 87 THR A CA 1
ATOM 627 C C . THR A 1 87 ? -12.482 11.456 1.861 1.00 76.88 87 THR A C 1
ATOM 629 O O . THR A 1 87 ? -13.485 12.116 1.601 1.00 76.88 87 THR A O 1
ATOM 632 N N . LYS A 1 88 ? -11.689 10.945 0.914 1.00 75.50 88 LYS A N 1
ATOM 633 C CA . LYS A 1 88 ? -11.813 11.205 -0.527 1.00 75.50 88 LYS A CA 1
ATOM 634 C C . LYS A 1 88 ? -12.529 10.093 -1.298 1.00 75.50 88 LYS A C 1
ATOM 636 O O . LYS A 1 88 ? -12.782 10.267 -2.484 1.00 75.50 88 LYS A O 1
ATOM 641 N N . LEU A 1 89 ? -12.830 8.968 -0.647 1.00 71.38 89 LEU A N 1
ATOM 642 C CA . LEU A 1 89 ? -13.478 7.815 -1.275 1.00 71.38 89 LEU A CA 1
ATOM 643 C C . LEU A 1 89 ? -14.985 8.006 -1.466 1.00 71.38 89 LEU A C 1
ATOM 645 O O . LEU A 1 89 ? -15.658 8.692 -0.680 1.00 71.38 89 LEU A O 1
ATOM 649 N N . THR A 1 90 ? -15.509 7.312 -2.475 1.00 75.44 90 THR A N 1
ATOM 650 C CA . THR A 1 90 ? -16.950 7.138 -2.692 1.00 75.44 90 THR A CA 1
ATOM 651 C C . THR A 1 90 ? -17.584 6.287 -1.573 1.00 75.44 90 THR A C 1
ATOM 653 O O . THR A 1 90 ? -16.876 5.559 -0.866 1.00 75.44 90 THR A O 1
ATOM 656 N N . PRO A 1 91 ? -18.906 6.383 -1.339 1.00 75.25 91 PRO A N 1
ATOM 657 C CA . PRO A 1 91 ? -19.600 5.585 -0.320 1.00 75.25 91 PRO A CA 1
ATOM 658 C C . PRO A 1 91 ? -19.413 4.064 -0.470 1.00 75.25 91 PRO A C 1
ATOM 660 O O . PRO A 1 91 ? -19.273 3.351 0.530 1.00 75.25 91 PRO A O 1
ATOM 663 N N . GLU A 1 92 ? -19.354 3.560 -1.700 1.00 69.69 92 GLU A N 1
ATOM 664 C CA . GLU A 1 92 ? -19.155 2.142 -2.009 1.00 69.69 92 GLU A CA 1
ATOM 665 C C . GLU A 1 92 ? -17.755 1.672 -1.586 1.00 69.69 92 G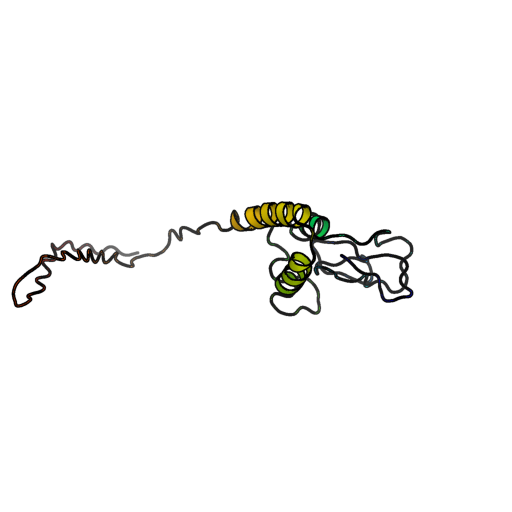LU A C 1
ATOM 667 O O . GLU A 1 92 ? -17.606 0.663 -0.893 1.00 69.69 92 GLU A O 1
ATOM 672 N N . GLU A 1 93 ? -16.722 2.448 -1.920 1.00 65.88 93 GLU A N 1
ATOM 673 C CA . GLU A 1 93 ? -15.336 2.158 -1.536 1.00 65.88 93 GLU A CA 1
ATOM 674 C C . GLU A 1 93 ? -15.134 2.242 -0.017 1.00 65.88 93 GLU A C 1
ATOM 676 O O . GLU A 1 93 ? -14.405 1.432 0.560 1.00 65.88 93 GLU A O 1
ATOM 681 N N . LYS A 1 94 ? -15.820 3.178 0.655 1.00 69.06 94 LYS A N 1
ATOM 682 C CA . LYS A 1 94 ? -15.816 3.285 2.124 1.00 69.06 94 LYS A CA 1
ATOM 683 C C . LYS A 1 94 ? -16.377 2.031 2.787 1.00 69.06 94 LYS A C 1
ATOM 685 O O . LYS A 1 94 ? -15.787 1.559 3.754 1.00 69.06 94 LYS A O 1
ATOM 690 N N . THR A 1 95 ? -17.472 1.478 2.268 1.00 68.50 95 THR A N 1
ATOM 691 C CA . THR A 1 95 ? -18.109 0.270 2.822 1.00 68.50 95 THR A CA 1
ATOM 692 C C . THR A 1 95 ? -17.197 -0.954 2.712 1.00 68.50 95 THR A C 1
ATOM 694 O O . THR A 1 95 ? -17.045 -1.702 3.678 1.00 68.50 95 THR A O 1
ATOM 697 N N . ILE A 1 96 ? -16.525 -1.130 1.571 1.00 65.25 96 ILE A N 1
ATOM 698 C CA . ILE A 1 96 ? -15.578 -2.237 1.352 1.00 65.25 96 ILE A CA 1
ATOM 699 C C . ILE A 1 96 ? -14.400 -2.139 2.327 1.00 65.25 96 ILE A C 1
ATOM 701 O O . ILE A 1 96 ? -14.014 -3.125 2.955 1.00 65.25 96 ILE A O 1
ATOM 705 N N . VAL A 1 97 ? -13.850 -0.937 2.500 1.00 63.91 97 VAL A N 1
ATOM 706 C CA . VAL A 1 97 ? -12.708 -0.703 3.391 1.00 63.91 97 VAL A CA 1
ATOM 707 C C . VAL A 1 97 ? -13.110 -0.829 4.857 1.00 63.91 97 VAL A C 1
ATOM 709 O O . VAL A 1 97 ? -12.356 -1.400 5.636 1.00 63.91 97 VAL A O 1
ATOM 712 N N . ALA A 1 98 ? -14.300 -0.362 5.238 1.00 66.25 98 ALA A N 1
ATOM 713 C CA . ALA A 1 98 ? -14.827 -0.544 6.585 1.00 66.25 98 ALA A CA 1
ATOM 714 C C . ALA A 1 98 ? -15.028 -2.029 6.918 1.00 66.25 98 ALA A C 1
ATOM 716 O O . ALA A 1 98 ? -14.639 -2.451 8.001 1.00 66.25 98 ALA A O 1
ATOM 717 N N . GLY A 1 99 ? -15.550 -2.838 5.989 1.00 63.91 99 GLY A N 1
ATOM 718 C CA . GLY A 1 99 ? -15.679 -4.290 6.175 1.00 63.91 99 GLY A CA 1
ATOM 719 C C . GLY A 1 99 ? -14.329 -5.007 6.275 1.00 63.91 99 GLY A C 1
ATOM 720 O O . GLY A 1 99 ? -14.151 -5.913 7.087 1.00 63.91 99 GLY A O 1
ATOM 721 N N . LEU A 1 100 ? -13.339 -4.562 5.502 1.00 64.69 100 LEU A N 1
ATOM 722 C CA . LEU A 1 100 ? -11.979 -5.096 5.560 1.00 64.69 100 LEU A CA 1
ATOM 723 C C . LEU A 1 100 ? -11.229 -4.683 6.841 1.00 64.69 100 LEU A C 1
ATOM 725 O O . LEU A 1 100 ? -10.530 -5.509 7.421 1.00 64.69 100 LEU A O 1
ATOM 729 N N . LEU A 1 101 ? -11.406 -3.448 7.322 1.00 61.16 101 LEU A N 1
ATOM 730 C CA . LEU A 1 101 ? -10.887 -2.986 8.616 1.00 61.16 101 LEU A CA 1
ATOM 731 C C . LEU A 1 101 ? -11.636 -3.628 9.793 1.00 61.16 101 LEU A C 1
ATOM 733 O O . LEU A 1 101 ? -11.017 -3.940 10.806 1.00 61.16 101 LEU A O 1
ATOM 737 N N . ALA A 1 102 ? -12.933 -3.909 9.665 1.00 60.81 102 ALA A N 1
ATOM 738 C CA . ALA A 1 102 ? -13.676 -4.682 10.660 1.00 60.81 102 ALA A CA 1
ATOM 739 C C . ALA A 1 102 ? -13.062 -6.083 10.847 1.00 60.81 102 ALA A C 1
ATOM 741 O O . ALA A 1 102 ? -12.951 -6.586 11.958 1.00 60.81 102 ALA A O 1
ATOM 742 N N . LYS A 1 103 ? -12.527 -6.676 9.778 1.00 53.72 103 LYS A N 1
ATOM 743 C CA . LYS A 1 103 ? -11.781 -7.936 9.873 1.00 53.72 103 LYS A CA 1
ATOM 744 C C . LYS A 1 103 ? -10.440 -7.801 10.613 1.00 53.72 103 LYS A C 1
ATOM 746 O O . LYS A 1 103 ? -9.947 -8.775 11.166 1.00 53.72 103 LYS A O 1
ATOM 751 N N . THR A 1 104 ? -9.857 -6.599 10.671 1.00 53.41 104 THR A N 1
ATOM 752 C CA . THR A 1 104 ? -8.633 -6.327 11.454 1.00 53.41 104 THR A CA 1
ATOM 753 C C . THR A 1 104 ? -8.890 -6.142 12.954 1.00 53.41 104 THR A C 1
ATOM 755 O O . THR A 1 104 ? -7.967 -6.332 13.740 1.00 53.41 104 THR A O 1
ATOM 758 N N . ILE A 1 105 ? -10.129 -5.842 13.372 1.00 50.06 105 ILE A N 1
ATOM 759 C CA . ILE A 1 105 ? -10.528 -5.821 14.795 1.00 50.06 105 ILE A CA 1
ATOM 760 C C . ILE A 1 105 ? -10.971 -7.198 15.317 1.00 50.06 105 ILE A C 1
ATOM 762 O O . ILE A 1 105 ? -10.966 -7.392 16.526 1.00 50.06 105 ILE A O 1
ATOM 766 N N . GLU A 1 106 ? -11.231 -8.185 14.449 1.00 50.41 106 GLU A N 1
ATOM 767 C CA . GLU A 1 106 ? -11.350 -9.600 14.863 1.00 50.41 106 GLU A CA 1
ATOM 768 C C . GLU A 1 106 ? -9.995 -10.237 15.233 1.00 50.41 106 GLU A C 1
ATOM 770 O O . GLU A 1 106 ? -9.958 -11.279 15.877 1.00 50.41 106 GLU A O 1
ATOM 775 N N . GLY A 1 107 ? -8.875 -9.587 14.885 1.00 48.41 107 GLY A N 1
ATOM 776 C CA . GLY A 1 107 ? -7.531 -9.918 15.377 1.00 48.41 107 GLY A CA 1
ATOM 777 C C . GLY A 1 107 ? -7.192 -9.286 16.732 1.00 48.41 107 GLY A C 1
ATOM 778 O O . GLY A 1 107 ? -6.070 -9.431 17.214 1.00 48.41 107 GLY A O 1
ATOM 779 N N . GLY A 1 108 ? -8.144 -8.583 17.353 1.00 46.09 108 GLY A N 1
ATOM 780 C CA . GLY A 1 108 ? -8.129 -8.340 18.785 1.00 46.09 108 GLY A CA 1
ATOM 781 C C . GLY A 1 108 ? -8.555 -9.615 19.493 1.00 46.09 108 GLY A C 1
ATOM 782 O O . GLY A 1 108 ? -9.667 -9.689 20.010 1.00 46.09 108 GLY A O 1
ATOM 783 N N . GLU A 1 109 ? -7.681 -10.623 19.518 1.00 42.19 109 GLU A N 1
ATOM 784 C CA . GLU A 1 109 ? -7.742 -11.588 20.604 1.00 42.19 109 GLU A CA 1
ATOM 785 C C . GLU A 1 109 ? -7.716 -10.750 21.882 1.00 42.19 109 GLU A C 1
ATOM 787 O O . GLU A 1 109 ? -6.724 -10.090 22.206 1.00 42.19 109 GLU A O 1
ATOM 792 N N . VAL A 1 110 ? -8.857 -10.704 22.571 1.00 43.06 110 VAL A N 1
ATOM 793 C CA . VAL A 1 110 ? -8.861 -10.478 24.005 1.00 43.06 110 VAL A CA 1
ATOM 794 C C . VAL A 1 110 ? -7.936 -11.559 24.514 1.00 43.06 110 VAL A C 1
ATOM 796 O O . VAL A 1 110 ? -8.332 -12.718 24.614 1.00 43.06 110 VAL A O 1
ATOM 799 N N . VAL A 1 111 ? -6.679 -11.200 24.754 1.00 40.69 111 VAL A N 1
ATOM 800 C CA . VAL A 1 111 ? -5.812 -12.052 25.537 1.00 40.69 111 VAL A CA 1
ATOM 801 C C . VAL A 1 111 ? -6.485 -12.074 26.901 1.00 40.69 111 VAL A C 1
ATOM 803 O O . VAL A 1 111 ? -6.320 -11.169 27.720 1.00 40.69 111 VAL A O 1
ATOM 806 N N . GLU A 1 112 ? -7.305 -13.101 27.124 1.00 47.56 112 GLU A N 1
ATOM 807 C CA . GLU A 1 112 ? -7.478 -13.692 28.436 1.00 47.56 112 GLU A CA 1
ATOM 808 C C . GLU A 1 112 ? -6.053 -14.025 28.879 1.00 47.56 112 GLU A C 1
ATOM 810 O O . GLU A 1 112 ? -5.505 -15.083 28.564 1.00 47.56 112 GLU A O 1
ATOM 815 N N . ILE A 1 113 ? -5.394 -13.082 29.557 1.00 42.06 113 ILE A N 1
ATOM 816 C CA . ILE A 1 113 ? -4.158 -13.377 30.264 1.00 42.06 113 ILE A CA 1
ATOM 817 C C . ILE A 1 113 ? -4.573 -14.327 31.386 1.00 42.06 113 ILE A C 1
ATOM 819 O O . ILE A 1 113 ? -4.881 -13.916 32.504 1.00 42.06 113 ILE A O 1
ATOM 823 N N . ARG A 1 114 ? -4.573 -15.631 31.098 1.00 54.56 114 ARG A N 1
ATOM 824 C CA . ARG A 1 114 ? -4.551 -16.696 32.102 1.00 54.56 114 ARG A CA 1
ATOM 825 C C . ARG A 1 114 ? -3.151 -16.792 32.691 1.00 54.56 114 ARG A C 1
ATOM 827 O O . ARG A 1 114 ? -2.466 -17.793 32.541 1.00 54.56 114 ARG A O 1
ATOM 834 N N . ALA A 1 115 ? -2.724 -15.705 33.317 1.00 52.09 115 ALA A N 1
ATOM 835 C CA . ALA A 1 115 ? -1.594 -15.639 34.230 1.00 52.09 115 ALA A CA 1
ATOM 836 C C . ALA A 1 115 ? -1.593 -14.275 34.933 1.00 52.09 115 ALA A C 1
ATOM 838 O O . ALA A 1 115 ? -0.599 -13.557 34.918 1.00 52.09 115 ALA A O 1
ATOM 839 N N . VAL A 1 116 ? -2.707 -13.896 35.559 1.00 39.91 116 VAL A N 1
ATOM 840 C CA . VAL A 1 116 ? -2.616 -12.976 36.694 1.00 39.91 116 VAL A CA 1
ATOM 841 C C . VAL A 1 116 ? -2.852 -13.814 37.931 1.00 39.91 116 VAL A C 1
ATOM 843 O O . VAL A 1 116 ? -3.980 -14.062 38.352 1.00 39.91 116 VAL A O 1
ATOM 846 N N . SER A 1 117 ? -1.742 -14.311 38.475 1.00 46.44 117 SER A N 1
ATOM 847 C CA . SER A 1 117 ? -1.704 -14.703 39.872 1.00 46.44 117 SER A CA 1
ATOM 848 C C . SER A 1 117 ? -2.125 -13.482 40.688 1.00 46.44 117 SER A C 1
ATOM 850 O O . SER A 1 117 ? -1.462 -12.449 40.668 1.00 46.44 117 SER A O 1
ATOM 852 N N . SER A 1 118 ? -3.260 -13.628 41.366 1.00 44.84 118 SER A N 1
ATOM 853 C CA . SER A 1 118 ? -3.672 -12.831 42.518 1.00 44.84 118 SER A CA 1
ATOM 854 C C . SER A 1 118 ? -3.764 -11.315 42.306 1.00 44.84 118 SER A C 1
ATOM 856 O O . SER A 1 118 ? -3.011 -10.544 42.891 1.00 44.84 118 SER A O 1
ATOM 858 N N . THR A 1 119 ? -4.790 -10.857 41.594 1.00 47.19 119 THR A N 1
ATOM 859 C CA . THR A 1 119 ? -5.430 -9.586 41.965 1.00 47.19 119 THR A CA 1
ATOM 860 C C . THR A 1 119 ? -6.861 -9.898 42.347 1.00 47.19 119 THR A C 1
ATOM 862 O O . THR A 1 119 ? -7.684 -10.248 41.503 1.00 47.19 119 THR A O 1
ATOM 865 N N . SER A 1 120 ? -7.112 -9.862 43.651 1.00 46.19 120 SER A N 1
ATOM 866 C CA . SER A 1 120 ? -8.421 -10.004 44.269 1.00 46.19 120 SER A CA 1
ATOM 867 C C . SER A 1 120 ? -9.477 -9.211 43.500 1.00 46.19 120 SER A C 1
ATOM 869 O O . SER A 1 120 ? -9.326 -8.018 43.240 1.00 46.19 120 SER A O 1
ATOM 871 N N . VAL A 1 121 ? -10.579 -9.875 43.154 1.00 39.06 121 VAL A N 1
ATOM 872 C CA . VAL A 1 121 ? -11.771 -9.180 42.678 1.00 39.06 121 VAL A CA 1
ATOM 873 C C . VAL A 1 121 ? -12.393 -8.510 43.901 1.00 39.06 121 VAL A C 1
ATOM 875 O O . VAL A 1 121 ? -13.130 -9.139 44.657 1.00 39.06 121 VAL A O 1
ATOM 878 N N . MET A 1 122 ? -12.070 -7.239 44.143 1.00 49.91 122 MET A N 1
ATOM 879 C CA . MET A 1 122 ? -12.902 -6.414 45.016 1.00 49.91 122 MET A CA 1
ATOM 880 C C . MET A 1 122 ? -14.184 -6.095 44.255 1.00 49.91 122 MET A C 1
ATOM 882 O O . MET A 1 122 ? -14.252 -5.142 43.481 1.00 49.91 122 MET A O 1
ATOM 886 N N . VAL A 1 123 ? -15.204 -6.927 44.457 1.00 40.25 123 VAL A N 1
ATOM 887 C CA . VAL A 1 123 ? -16.565 -6.619 44.028 1.00 40.25 123 VAL A CA 1
ATOM 888 C C . VAL A 1 123 ? -17.088 -5.545 44.975 1.00 40.25 123 VAL A C 1
ATOM 890 O O . VAL A 1 123 ? -17.641 -5.854 46.027 1.00 40.25 123 VAL A O 1
ATOM 893 N N . ASN A 1 124 ? -16.888 -4.273 44.635 1.00 41.59 124 ASN A N 1
ATOM 894 C CA . ASN A 1 124 ? -17.634 -3.216 45.300 1.00 41.59 124 ASN A CA 1
ATOM 895 C C . ASN A 1 124 ? -19.009 -3.148 44.633 1.00 41.59 124 ASN A C 1
ATOM 897 O O . ASN A 1 124 ? -19.195 -2.473 43.621 1.00 41.59 124 ASN A O 1
ATOM 901 N N . ALA A 1 125 ? -19.961 -3.919 45.155 1.00 46.66 125 ALA A N 1
ATOM 902 C CA . ALA A 1 125 ? -21.359 -3.773 44.786 1.00 46.66 125 ALA A CA 1
ATOM 903 C C . ALA A 1 125 ? -21.884 -2.476 45.418 1.00 46.66 125 ALA A C 1
ATOM 905 O O . ALA A 1 125 ? -22.502 -2.487 46.480 1.00 46.66 125 ALA A O 1
ATOM 906 N N . CYS A 1 126 ? -21.607 -1.340 44.777 1.00 44.09 126 CYS A N 1
ATOM 907 C CA . CYS A 1 126 ? -22.297 -0.096 45.080 1.00 44.09 126 CYS A CA 1
ATOM 908 C C . CYS A 1 126 ? -23.722 -0.211 44.538 1.00 44.09 126 CYS A C 1
ATOM 910 O O . CYS A 1 126 ? -23.979 0.084 43.373 1.00 44.09 126 CYS A O 1
ATOM 912 N N . TYR A 1 127 ? -24.644 -0.673 45.379 1.00 44.28 127 TYR A N 1
ATOM 913 C CA . TYR A 1 127 ? -26.058 -0.414 45.151 1.00 44.28 127 TYR A CA 1
ATOM 914 C C . TYR A 1 127 ? -26.311 1.065 45.442 1.00 44.28 127 TYR A C 1
ATOM 916 O O . TYR A 1 127 ? -26.227 1.494 46.591 1.00 44.28 127 TYR A O 1
ATOM 924 N N . ASP A 1 128 ? -26.615 1.837 44.400 1.00 39.94 128 ASP A N 1
ATOM 925 C CA . ASP A 1 128 ? -27.199 3.167 44.550 1.00 39.94 128 ASP A CA 1
ATOM 926 C C . ASP A 1 128 ? -28.692 2.983 44.836 1.00 39.94 128 ASP A C 1
ATOM 928 O O . ASP A 1 128 ? -29.543 3.003 43.943 1.00 39.94 128 ASP A O 1
ATOM 932 N N . LEU A 1 129 ? -29.011 2.667 46.093 1.00 40.81 129 LEU A N 1
ATOM 933 C CA . LEU A 1 129 ? -30.389 2.705 46.555 1.00 40.81 129 LEU A CA 1
ATOM 934 C C . LEU A 1 129 ? -30.735 4.179 46.790 1.00 40.81 129 LEU A C 1
ATOM 936 O O . LEU A 1 129 ? -30.648 4.683 47.910 1.00 40.81 129 LEU A O 1
ATOM 940 N N . LEU A 1 130 ? -31.112 4.880 45.719 1.00 44.28 130 LEU A N 1
ATOM 941 C CA . LEU A 1 130 ? -31.850 6.135 45.821 1.00 44.28 130 LEU A CA 1
ATOM 942 C C . LEU A 1 130 ? -33.196 5.830 46.489 1.00 44.28 130 LEU A C 1
ATOM 944 O O . LEU A 1 130 ? -34.193 5.559 45.825 1.00 44.28 130 LEU A O 1
ATOM 948 N N . SER A 1 131 ? -33.204 5.834 47.819 1.00 40.88 131 SER A N 1
ATOM 949 C CA . SER A 1 131 ? -34.419 5.895 48.619 1.00 40.88 131 SER A CA 1
ATOM 950 C C . SER A 1 131 ? -34.533 7.303 49.182 1.00 40.88 131 SER A C 1
ATOM 952 O O . SER A 1 131 ? -33.661 7.782 49.906 1.00 40.88 131 SER A O 1
ATOM 954 N N . GLU A 1 132 ? -35.613 7.972 48.799 1.00 46.97 132 GLU A N 1
ATOM 955 C CA . GLU A 1 132 ? -36.026 9.271 49.306 1.00 46.97 132 GLU A CA 1
ATOM 956 C C . GLU A 1 132 ? -36.120 9.254 50.842 1.00 46.97 132 GLU A C 1
ATOM 958 O O . GLU A 1 132 ? -36.793 8.404 51.423 1.00 46.97 132 GLU A O 1
ATOM 963 N N . GLY A 1 133 ? -35.491 10.239 51.492 1.00 48.97 133 GLY A N 1
ATOM 964 C CA . GLY A 1 133 ? -35.833 10.649 52.856 1.00 48.97 133 GLY A CA 1
ATOM 965 C C . GLY A 1 133 ? -34.920 10.152 53.986 1.00 48.97 133 GLY A C 1
ATOM 966 O O . GLY A 1 133 ? -34.834 8.966 54.270 1.00 48.97 133 GLY A O 1
ATOM 967 N N . LEU A 1 134 ? -34.373 11.135 54.716 1.00 39.38 134 LEU A N 1
ATOM 968 C CA . LEU A 1 134 ? -33.740 11.073 56.046 1.00 39.38 134 LEU A CA 1
ATOM 969 C C . LEU A 1 134 ? -32.327 10.461 56.169 1.00 39.38 134 LEU A C 1
ATOM 971 O O . LEU A 1 134 ? -32.137 9.260 56.270 1.00 39.38 134 LEU A O 1
ATOM 975 N N . GLY A 1 135 ? -31.354 11.365 56.343 1.00 48.12 135 GLY A N 1
ATOM 976 C CA . GLY A 1 135 ? -30.563 11.464 57.578 1.00 48.12 135 GLY A CA 1
ATOM 977 C C . GLY A 1 135 ? -29.655 10.292 57.980 1.00 48.12 135 GLY A C 1
ATOM 978 O O . GLY A 1 135 ? -30.120 9.322 58.556 1.00 48.12 135 GLY A O 1
ATOM 979 N N . VAL A 1 136 ? -28.345 10.547 57.852 1.00 39.97 136 VAL A N 1
ATOM 980 C CA . VAL A 1 136 ? -27.173 9.924 58.511 1.00 39.97 136 VAL A CA 1
ATOM 981 C C . VAL A 1 136 ? -26.762 8.489 58.127 1.00 39.97 136 VAL A C 1
ATOM 983 O O . VAL A 1 136 ? -27.508 7.523 58.207 1.00 39.97 136 VAL A O 1
ATOM 986 N N . VAL A 1 137 ? -25.486 8.391 57.735 1.00 45.81 137 VAL A N 1
ATOM 987 C CA . VAL A 1 137 ? -24.782 7.235 57.158 1.00 45.81 137 VAL A CA 1
ATOM 988 C C . VAL A 1 137 ? -24.118 6.392 58.253 1.00 45.81 137 VAL A C 1
ATOM 990 O O . VAL A 1 137 ? -23.412 6.949 59.096 1.00 45.81 137 VAL A O 1
ATOM 993 N N . PRO A 1 138 ? -24.196 5.055 58.161 1.00 42.47 138 PRO A N 1
ATOM 994 C CA . PRO A 1 138 ? -23.025 4.237 58.455 1.00 42.47 138 PRO A CA 1
ATOM 995 C C . PRO A 1 138 ? -22.763 3.213 57.342 1.00 42.47 138 PRO A C 1
ATOM 997 O O . PRO A 1 138 ? -23.586 2.350 57.046 1.00 42.47 138 PRO A O 1
ATOM 1000 N N . TYR A 1 139 ? -21.572 3.287 56.745 1.00 42.25 139 TYR A N 1
ATOM 1001 C CA . TYR A 1 139 ? -21.056 2.251 55.854 1.00 42.25 139 TYR A CA 1
ATOM 1002 C C . TYR A 1 139 ? -20.545 1.095 56.727 1.00 42.25 139 TYR A C 1
ATOM 1004 O O . TYR A 1 139 ? -19.445 1.156 57.273 1.00 42.25 139 TYR A O 1
ATOM 1012 N N . ALA A 1 140 ? -21.371 0.072 56.935 1.00 41.66 140 ALA A N 1
ATOM 1013 C CA . ALA A 1 140 ? -20.974 -1.145 57.636 1.00 41.66 140 ALA A CA 1
ATOM 1014 C C . ALA A 1 140 ? -20.528 -2.199 56.611 1.00 41.66 140 ALA A C 1
ATOM 1016 O O . ALA A 1 140 ? -21.350 -2.890 56.014 1.00 41.66 140 ALA A O 1
ATOM 1017 N N . CYS A 1 141 ? -19.216 -2.326 56.402 1.00 42.38 141 CYS A N 1
ATOM 1018 C CA . CYS A 1 141 ? -18.637 -3.429 55.637 1.00 42.38 141 CYS A CA 1
ATOM 1019 C C . CYS A 1 141 ? -18.587 -4.687 56.508 1.00 42.38 141 CYS A C 1
ATOM 1021 O O . CYS A 1 141 ? -17.737 -4.798 57.392 1.00 42.38 141 CYS A O 1
ATOM 1023 N N . VAL A 1 142 ? -19.467 -5.652 56.248 1.00 47.47 142 VAL A N 1
ATOM 1024 C CA . VAL A 1 142 ? -19.372 -6.996 56.833 1.00 47.47 142 VAL A CA 1
ATOM 1025 C C . VAL A 1 142 ? -18.668 -7.902 55.823 1.00 47.47 142 VAL A C 1
ATOM 1027 O O . VAL A 1 142 ? -19.283 -8.411 54.892 1.00 47.47 142 VAL A O 1
ATOM 1030 N N . GLY A 1 143 ? -17.354 -8.072 55.983 1.00 39.28 143 GLY A N 1
ATOM 1031 C CA . GLY A 1 143 ? -16.576 -9.055 55.229 1.00 39.28 143 GLY A CA 1
ATOM 1032 C C . GLY A 1 143 ? -16.661 -10.428 55.894 1.00 39.28 143 GLY A C 1
ATOM 1033 O O . GLY A 1 143 ? -16.121 -10.619 56.982 1.00 39.28 143 GLY A O 1
ATOM 1034 N N . LEU A 1 144 ? -17.325 -11.389 55.249 1.00 43.72 144 LEU A N 1
ATOM 1035 C CA . LEU A 1 144 ? -17.220 -12.806 55.604 1.00 43.72 144 LEU A CA 1
ATOM 1036 C C . LEU A 1 144 ? -15.846 -13.325 55.162 1.00 43.72 144 LEU A C 1
ATOM 1038 O O . LEU A 1 144 ? -15.486 -13.254 53.989 1.00 43.72 144 LEU A O 1
ATOM 1042 N N . GLY A 1 145 ? -15.068 -13.793 56.138 1.00 38.50 145 GLY A N 1
ATOM 1043 C CA . GLY A 1 145 ? -13.702 -14.262 55.954 1.00 38.50 145 GLY A CA 1
ATOM 1044 C C . GLY A 1 145 ? -13.577 -15.573 55.176 1.00 38.50 145 GLY A C 1
ATOM 1045 O O . GLY A 1 145 ? -14.457 -16.430 55.193 1.00 38.50 145 GLY A O 1
ATOM 1046 N N . GLY A 1 146 ? -12.409 -15.736 54.559 1.00 38.25 146 GLY A N 1
ATOM 1047 C CA . GLY A 1 146 ? -11.920 -16.984 53.987 1.00 38.25 146 GLY A CA 1
ATOM 1048 C C . GLY A 1 146 ? -10.451 -16.826 53.598 1.00 38.25 146 GLY A C 1
ATOM 1049 O O . GLY A 1 146 ? -10.135 -16.185 52.605 1.00 38.25 146 GLY A O 1
ATOM 1050 N N . ASN A 1 147 ? -9.562 -17.362 54.430 1.00 39.94 147 ASN A N 1
ATOM 1051 C CA . ASN A 1 147 ? -8.106 -17.321 54.315 1.00 39.94 147 ASN A CA 1
ATOM 1052 C C . ASN A 1 147 ? -7.617 -18.62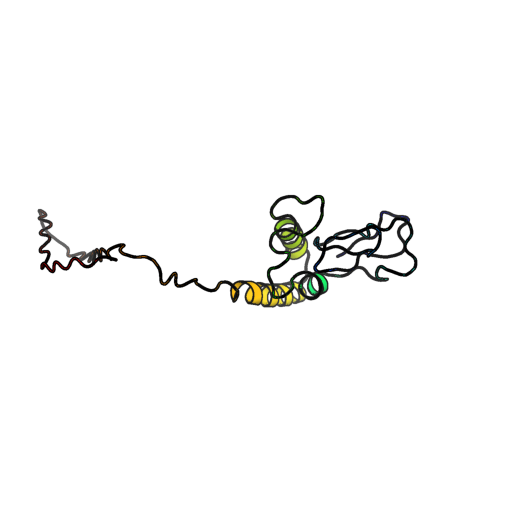9 53.683 1.00 39.94 147 ASN A C 1
ATOM 1054 O O . ASN A 1 147 ? -7.858 -19.657 54.302 1.00 39.94 147 ASN A O 1
ATOM 1058 N N . PHE A 1 148 ? -6.906 -18.615 52.548 1.00 32.56 148 PHE A N 1
ATOM 1059 C CA . PHE A 1 148 ? -6.040 -19.737 52.155 1.00 32.56 148 PHE A CA 1
ATOM 1060 C C . PHE A 1 148 ? -4.805 -19.264 51.375 1.00 32.56 148 PHE A C 1
ATOM 1062 O O . PHE A 1 148 ? -4.888 -18.741 50.267 1.00 32.56 148 PHE A O 1
ATOM 1069 N N . VAL A 1 149 ? -3.654 -19.478 52.017 1.00 38.94 149 VAL A N 1
ATOM 1070 C CA . VAL A 1 149 ? -2.287 -19.448 51.487 1.00 38.94 149 VAL A CA 1
ATOM 1071 C C . VAL A 1 149 ? -2.027 -20.710 50.658 1.00 38.94 149 VAL A C 1
ATOM 1073 O O . VAL A 1 149 ? -2.397 -21.804 51.077 1.00 38.94 149 VAL A O 1
ATOM 1076 N N . GLY A 1 150 ? -1.302 -20.572 49.547 1.00 29.50 150 GLY A N 1
ATOM 1077 C CA . GLY A 1 150 ? -0.682 -21.693 48.840 1.00 29.50 150 GLY A CA 1
ATOM 1078 C C . GLY A 1 150 ? 0.257 -21.200 47.743 1.00 29.50 150 GLY A C 1
ATOM 1079 O O . GLY A 1 150 ? -0.206 -20.771 46.693 1.00 29.50 150 GLY A O 1
ATOM 1080 N N . GLY A 1 151 ? 1.565 -21.216 48.014 1.00 30.77 151 GLY A N 1
ATOM 1081 C CA . GLY A 1 151 ? 2.612 -20.898 47.044 1.00 30.77 151 GLY A CA 1
ATOM 1082 C C . GLY A 1 151 ? 3.120 -22.137 46.305 1.00 30.77 151 GLY A C 1
ATOM 1083 O O . GLY A 1 151 ? 3.237 -23.204 46.904 1.00 30.77 151 GLY A O 1
ATOM 1084 N N . CYS A 1 152 ? 3.393 -21.978 45.013 1.00 34.66 152 CYS A N 1
ATOM 1085 C CA . CYS A 1 152 ? 4.712 -22.025 44.373 1.00 34.66 152 CYS A CA 1
ATOM 1086 C C . CYS A 1 152 ? 4.571 -21.409 42.976 1.00 34.66 152 CYS A C 1
ATOM 1088 O O . CYS A 1 152 ? 3.525 -21.655 42.336 1.00 34.66 152 CYS A O 1
#

Secondary structure (DSSP, 8-state):
--BBSSTT--SB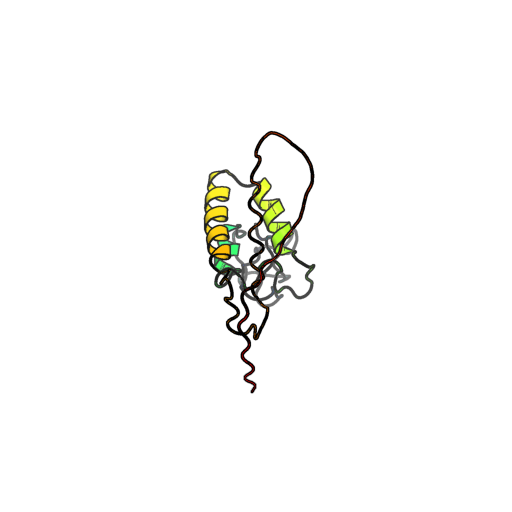PEE-SSPP-TTT-EESSTT-B---SS-SSSSBSS---HHHHHHHH-GGGTTTSSS---SS--TTHHHHHHHHHHHHS-HHHHHHHHHHHHHHHTT------S--------------------------------------

Solvent-accessible surface area (backbone atoms only — not comparable to full-atom values): 9164 Å² total; per-residue (Å²): 83,25,27,36,42,62,89,86,32,75,28,11,12,33,56,24,65,51,46,42,33,60,85,61,12,15,15,24,41,66,49,27,40,13,54,25,86,82,50,91,78,69,35,31,88,62,54,40,44,69,70,48,39,48,71,34,15,26,57,96,50,44,76,24,55,47,30,37,54,37,92,86,63,58,88,40,45,24,47,58,39,47,56,58,49,60,77,73,49,55,76,70,60,47,52,56,51,51,56,55,50,52,58,38,58,69,68,58,68,77,73,76,69,90,75,68,84,83,73,80,84,78,78,77,79,77,75,82,76,88,65,89,79,81,84,90,87,80,91,79,84,82,79,83,83,85,88,84,88,84,89,132

Radius of gyration: 26.85 Å; Cα contacts (8 Å, |Δi|>4): 216; chains: 1; bounding box: 51×35×76 Å

Mean predicted aligned error: 16.03 Å